Protein AF-A0ABD0QFS3-F1 (afdb_monomer_lite)

Radius of gyration: 24.36 Å; chains: 1; bounding box: 42×44×74 Å

Foldseek 3Di:
DAQKAFPDPPPPDPHNVVVRDQDDDDPRIGGDVVGFDDDCVVCVPSPDTDDVVRDVCVVVVSVVVVVVVVVVVVVDDDDDDCPDPVNPPDDQVPDDAPDDPPPGDDDDDPPPPPDDD

Organism: Cirrhinus mrigala (NCBI:txid683832)

Structure (mmCIF, N/CA/C/O backbone):
data_AF-A0ABD0QFS3-F1
#
_entry.id   AF-A0ABD0QFS3-F1
#
loop_
_atom_site.group_PDB
_atom_site.id
_atom_site.type_symbol
_atom_site.label_atom_id
_atom_site.label_alt_id
_atom_site.label_comp_id
_atom_site.label_asym_id
_atom_site.label_entity_id
_atom_site.label_seq_id
_atom_site.pdbx_PDB_ins_code
_atom_site.Cartn_x
_atom_site.Cartn_y
_atom_site.Cartn_z
_atom_site.occupancy
_atom_site.B_iso_or_equiv
_atom_site.auth_seq_id
_atom_site.auth_comp_id
_atom_site.auth_asym_id
_atom_site.auth_atom_id
_atom_site.pdbx_PDB_model_num
ATOM 1 N N . VAL A 1 1 ? -8.316 -0.404 8.095 1.00 95.94 1 VAL A N 1
ATOM 2 C CA . VAL A 1 1 ? -7.806 -1.570 8.868 1.00 95.94 1 VAL A CA 1
ATOM 3 C C . VAL A 1 1 ? -6.415 -1.877 8.386 1.00 95.94 1 VAL A C 1
ATOM 5 O O . VAL A 1 1 ? -6.257 -2.107 7.192 1.00 95.94 1 VAL A O 1
ATOM 8 N N . HIS A 1 2 ? -5.432 -1.896 9.277 1.00 97.00 2 HIS A N 1
ATOM 9 C CA . HIS A 1 2 ? -4.047 -2.201 8.927 1.00 97.00 2 HIS A CA 1
ATOM 10 C C . HIS A 1 2 ? -3.628 -3.528 9.566 1.00 97.00 2 HIS A C 1
ATOM 12 O O . HIS A 1 2 ? -3.601 -3.659 10.788 1.00 97.00 2 HIS A O 1
ATOM 18 N N . PHE A 1 3 ? -3.306 -4.523 8.735 1.00 97.00 3 PHE A N 1
ATOM 19 C CA . PHE A 1 3 ? -2.719 -5.798 9.184 1.00 97.00 3 PHE A CA 1
ATOM 20 C C . PHE A 1 3 ? -1.216 -5.679 9.459 1.00 97.00 3 PHE A C 1
ATOM 22 O O . PHE A 1 3 ? -0.657 -6.455 10.227 1.00 97.00 3 PHE A O 1
ATOM 29 N N . PHE A 1 4 ? -0.572 -4.710 8.818 1.00 97.06 4 PHE A N 1
ATOM 30 C CA . PHE A 1 4 ? 0.802 -4.310 9.064 1.00 97.06 4 PHE A CA 1
ATOM 31 C C . PHE A 1 4 ? 0.948 -2.824 8.727 1.00 97.06 4 PHE A C 1
ATOM 33 O O . PHE A 1 4 ? 0.136 -2.280 7.975 1.00 97.06 4 PHE A O 1
ATOM 40 N N . THR A 1 5 ? 1.987 -2.189 9.255 1.00 95.81 5 THR A N 1
ATOM 41 C CA . THR A 1 5 ? 2.386 -0.815 8.915 1.00 95.81 5 THR A CA 1
ATOM 42 C C . THR A 1 5 ? 3.865 -0.784 8.528 1.00 95.81 5 THR A C 1
ATOM 44 O O . THR A 1 5 ? 4.644 -1.538 9.117 1.00 95.81 5 THR A O 1
ATOM 47 N N . PRO A 1 6 ? 4.287 0.055 7.564 1.00 95.75 6 PRO A N 1
ATOM 48 C CA . PRO A 1 6 ? 5.704 0.2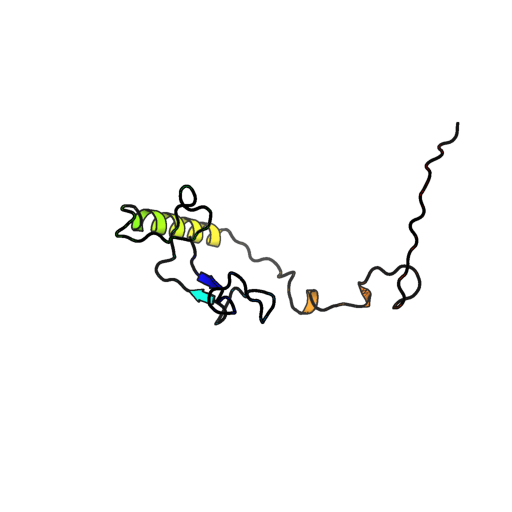48 7.275 1.00 95.75 6 PRO A CA 1
ATOM 49 C C . PRO A 1 6 ? 6.462 0.787 8.489 1.00 95.75 6 PRO A C 1
ATOM 51 O O . PRO A 1 6 ? 5.935 1.598 9.251 1.00 95.75 6 PRO A O 1
ATOM 54 N N . ASN A 1 7 ? 7.714 0.369 8.636 1.00 95.38 7 ASN A N 1
ATOM 55 C CA . ASN A 1 7 ? 8.625 0.940 9.619 1.00 95.38 7 ASN A CA 1
ATOM 56 C C . ASN A 1 7 ? 9.198 2.241 9.040 1.00 95.38 7 ASN A C 1
ATOM 58 O O . ASN A 1 7 ? 10.168 2.221 8.283 1.00 95.38 7 ASN A O 1
ATOM 62 N N . PHE A 1 8 ? 8.544 3.366 9.337 1.00 95.25 8 PHE A N 1
ATOM 63 C CA . PHE A 1 8 ? 8.968 4.681 8.856 1.00 95.25 8 PHE A CA 1
ATOM 64 C C . PHE A 1 8 ? 10.349 5.070 9.390 1.00 95.25 8 PHE A C 1
ATOM 66 O O . PHE A 1 8 ? 10.699 4.754 10.529 1.00 95.25 8 PHE A O 1
ATOM 73 N N . SER A 1 9 ? 11.112 5.782 8.558 1.00 94.31 9 SER A N 1
ATOM 74 C CA . SER A 1 9 ? 12.427 6.305 8.919 1.00 94.31 9 SER A CA 1
ATOM 75 C C . SER A 1 9 ? 12.602 7.743 8.418 1.00 94.31 9 SER A C 1
ATOM 77 O O . SER A 1 9 ? 12.352 7.983 7.230 1.00 94.31 9 SER A O 1
ATOM 79 N N . PRO A 1 10 ? 13.030 8.691 9.280 1.00 94.88 10 PRO A N 1
ATOM 80 C CA . PRO A 1 10 ? 13.368 8.496 10.697 1.00 94.88 10 PRO A CA 1
ATOM 81 C C . PRO A 1 10 ? 12.129 8.255 11.582 1.00 94.88 10 PRO A C 1
ATOM 83 O O . PRO A 1 10 ? 10.994 8.428 11.145 1.00 94.88 10 PRO A O 1
ATOM 86 N N . ALA A 1 11 ? 12.331 7.849 12.839 1.00 91.06 11 ALA A N 1
ATOM 87 C CA . ALA A 1 11 ? 11.226 7.596 13.768 1.00 91.06 11 ALA A CA 1
ATOM 88 C C . ALA A 1 11 ? 10.294 8.820 13.894 1.00 91.06 11 ALA A C 1
ATOM 90 O O . ALA A 1 11 ? 10.754 9.946 14.078 1.00 91.06 11 ALA A O 1
ATOM 91 N N . GLY A 1 12 ? 8.981 8.594 13.793 1.00 87.88 12 GLY A N 1
ATOM 92 C CA . GLY A 1 12 ? 7.965 9.656 13.785 1.00 87.88 12 GLY A CA 1
ATOM 93 C C . GLY A 1 12 ? 7.690 10.276 12.408 1.00 87.88 12 GLY A C 1
ATOM 94 O O . GLY A 1 12 ? 6.790 11.105 12.289 1.00 87.88 12 GLY A O 1
ATOM 95 N N . ALA A 1 13 ? 8.421 9.874 11.366 1.00 92.56 13 ALA A N 1
ATOM 96 C CA . ALA A 1 13 ? 8.104 10.223 9.987 1.00 92.56 13 ALA A CA 1
ATOM 97 C C . ALA A 1 13 ? 6.828 9.525 9.488 1.00 92.56 13 ALA A C 1
ATOM 99 O O . ALA A 1 13 ? 6.332 8.581 10.095 1.00 92.56 13 ALA A O 1
ATOM 100 N N . VAL A 1 14 ? 6.346 9.966 8.325 1.00 90.50 14 VAL A N 1
ATOM 101 C CA . VAL A 1 14 ? 5.247 9.342 7.560 1.00 90.50 14 VAL A CA 1
ATOM 102 C C . VAL A 1 14 ? 5.750 8.682 6.268 1.00 90.50 14 VAL A C 1
ATOM 104 O O . VAL A 1 14 ? 5.007 8.509 5.304 1.00 90.50 14 VAL A O 1
ATOM 107 N N . GLY A 1 15 ? 7.043 8.356 6.221 1.00 93.38 15 GLY A N 1
ATOM 108 C CA . GLY A 1 15 ? 7.715 7.814 5.046 1.00 93.38 15 GLY A CA 1
ATOM 109 C C . GLY A 1 15 ? 9.023 7.110 5.395 1.00 93.38 15 GLY A C 1
ATOM 110 O O . GLY A 1 15 ? 9.464 7.119 6.543 1.00 93.38 15 GLY A O 1
ATOM 111 N N . CYS A 1 16 ? 9.631 6.476 4.396 1.00 95.69 16 CYS A N 1
ATOM 112 C CA . CYS A 1 16 ? 10.885 5.734 4.529 1.00 95.69 16 CYS A CA 1
ATOM 113 C C . CYS A 1 16 ? 11.997 6.486 3.792 1.00 95.69 16 CYS A C 1
ATOM 115 O O . CYS A 1 16 ? 12.424 6.070 2.716 1.00 95.69 16 CYS A O 1
ATOM 117 N N . TYR A 1 17 ? 12.417 7.628 4.338 1.00 94.06 17 TYR A N 1
ATOM 118 C CA . TYR A 1 17 ? 13.303 8.572 3.650 1.00 94.06 17 TYR A CA 1
ATOM 119 C C . TYR A 1 17 ? 14.710 8.010 3.405 1.00 94.06 17 TYR A C 1
ATOM 121 O O . TYR A 1 17 ? 15.307 8.317 2.379 1.00 94.06 17 TYR A O 1
ATOM 129 N N . ASP A 1 18 ? 15.198 7.111 4.263 1.00 91.94 18 ASP A N 1
ATOM 130 C CA . ASP A 1 18 ? 16.534 6.508 4.112 1.00 91.94 18 ASP A CA 1
ATOM 131 C C . ASP A 1 18 ? 16.648 5.573 2.899 1.00 91.94 18 ASP A C 1
ATOM 133 O O . ASP A 1 18 ? 17.708 5.453 2.287 1.00 91.94 18 ASP A O 1
ATOM 137 N N . ILE A 1 19 ? 15.551 4.897 2.549 1.00 90.62 19 ILE A N 1
ATOM 138 C CA . ILE A 1 19 ? 15.494 3.917 1.453 1.00 90.62 19 ILE A CA 1
ATOM 139 C C . ILE A 1 19 ? 14.633 4.396 0.279 1.00 90.62 19 ILE A C 1
ATOM 141 O O . ILE A 1 19 ? 14.502 3.686 -0.715 1.00 90.62 19 ILE A O 1
ATOM 145 N N . ASN A 1 20 ? 14.055 5.597 0.381 1.00 89.50 20 ASN A N 1
ATOM 146 C CA . ASN A 1 20 ? 13.144 6.261 -0.563 1.00 89.50 20 ASN A CA 1
ATOM 147 C C . ASN A 1 20 ? 11.833 5.516 -0.891 1.00 89.50 20 ASN A C 1
ATOM 149 O O . ASN A 1 20 ? 10.884 6.137 -1.365 1.00 89.50 20 ASN A O 1
ATOM 153 N N . ILE A 1 21 ? 11.747 4.207 -0.645 1.00 90.75 21 ILE A N 1
ATOM 154 C CA . ILE A 1 21 ? 10.578 3.366 -0.911 1.00 90.75 21 ILE A CA 1
ATOM 155 C C . ILE A 1 21 ? 10.285 2.533 0.333 1.00 90.75 21 ILE A C 1
ATOM 157 O O . ILE A 1 21 ? 11.121 1.751 0.776 1.00 90.75 21 ILE A O 1
ATOM 161 N N . CYS A 1 22 ? 9.077 2.658 0.880 1.00 94.75 22 CYS A N 1
ATOM 162 C CA . CYS A 1 22 ? 8.644 1.787 1.965 1.00 94.75 22 CYS A CA 1
ATOM 163 C C . CYS A 1 22 ? 8.366 0.373 1.447 1.00 94.75 22 CYS A C 1
ATOM 165 O O . CYS A 1 22 ? 7.474 0.163 0.623 1.00 94.75 22 CYS A O 1
ATOM 167 N N . MET A 1 23 ? 9.111 -0.602 1.959 1.00 93.81 23 MET A N 1
ATOM 168 C CA . MET A 1 23 ? 8.878 -2.013 1.664 1.00 93.81 23 MET A CA 1
ATOM 169 C C . MET A 1 23 ? 7.642 -2.521 2.424 1.00 93.81 23 MET A C 1
ATOM 171 O O . MET A 1 23 ? 7.252 -1.973 3.454 1.00 93.81 23 MET A O 1
ATOM 175 N N . CYS A 1 24 ? 7.023 -3.590 1.921 1.00 94.56 24 CYS A N 1
ATOM 176 C CA . CYS A 1 24 ? 5.785 -4.161 2.467 1.00 94.56 24 CYS A CA 1
ATOM 177 C C . CYS A 1 24 ? 5.944 -5.608 2.977 1.00 94.56 24 CYS A C 1
ATOM 179 O O . CYS A 1 24 ? 4.970 -6.358 3.030 1.00 94.56 24 CYS A O 1
ATOM 181 N N . HIS A 1 25 ? 7.169 -6.030 3.306 1.00 94.31 25 HIS A N 1
ATOM 182 C CA . HIS A 1 25 ? 7.481 -7.406 3.701 1.00 94.31 25 HIS A CA 1
ATOM 183 C C . HIS A 1 25 ? 8.624 -7.483 4.722 1.00 94.31 25 HIS A C 1
ATOM 185 O O . HIS A 1 25 ? 9.387 -6.534 4.885 1.00 94.31 25 HIS A O 1
ATOM 191 N N . GLY A 1 26 ? 8.795 -8.663 5.332 1.00 95.44 26 GLY A N 1
ATOM 192 C CA . GLY A 1 26 ? 9.915 -8.963 6.233 1.00 95.44 26 GLY A CA 1
ATOM 193 C C . GLY A 1 26 ? 10.039 -7.970 7.390 1.00 95.44 26 GLY A C 1
ATOM 194 O O . GLY A 1 26 ? 9.028 -7.526 7.928 1.00 95.44 26 GLY A O 1
ATOM 195 N N . ASP A 1 27 ? 11.278 -7.599 7.711 1.00 94.81 27 ASP A N 1
ATOM 196 C CA . ASP A 1 27 ? 11.617 -6.722 8.843 1.00 94.81 27 ASP A CA 1
ATOM 197 C C . ASP A 1 27 ? 11.371 -5.227 8.562 1.00 94.81 27 ASP A C 1
ATOM 199 O O . ASP A 1 27 ? 11.566 -4.373 9.428 1.00 94.81 27 ASP A O 1
ATOM 203 N N . TYR A 1 28 ? 10.914 -4.885 7.354 1.00 95.31 28 TYR A N 1
ATOM 204 C CA . TYR A 1 28 ? 10.577 -3.510 6.982 1.00 95.31 28 TYR A CA 1
ATOM 205 C C . TYR A 1 28 ? 9.168 -3.087 7.418 1.00 95.31 28 TYR A C 1
ATOM 207 O O . TYR A 1 28 ? 8.783 -1.933 7.221 1.00 95.31 28 TYR A O 1
ATOM 215 N N . VAL A 1 29 ? 8.384 -4.008 7.980 1.00 96.81 29 VAL A N 1
ATOM 216 C CA . VAL A 1 29 ? 7.022 -3.746 8.450 1.00 96.81 29 VAL A CA 1
ATOM 217 C C . VAL A 1 29 ? 6.827 -4.260 9.871 1.00 96.81 29 VAL A C 1
ATOM 219 O O . VAL A 1 29 ? 7.445 -5.236 10.291 1.00 96.81 29 VAL A O 1
ATOM 222 N N . THR A 1 30 ? 5.909 -3.633 10.598 1.00 96.75 30 THR A N 1
ATOM 223 C CA . THR A 1 30 ? 5.388 -4.140 11.868 1.00 96.75 30 THR A CA 1
ATOM 224 C C . THR A 1 30 ? 4.042 -4.805 11.611 1.00 96.75 30 THR A C 1
ATOM 226 O O . THR A 1 30 ? 3.115 -4.153 11.131 1.00 96.75 30 THR A O 1
ATOM 229 N N . TYR A 1 31 ? 3.929 -6.101 11.907 1.00 97.38 31 TYR A N 1
ATOM 230 C CA . TYR A 1 31 ? 2.670 -6.845 11.805 1.00 97.38 31 TYR A CA 1
ATOM 231 C C . TYR A 1 31 ? 1.823 -6.666 13.066 1.00 97.38 31 TYR A C 1
ATOM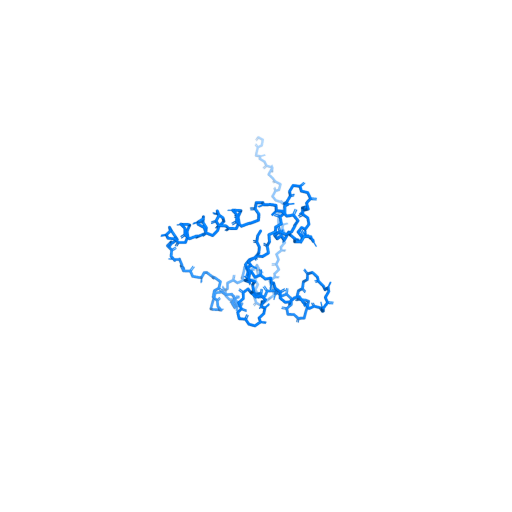 233 O O . TYR A 1 31 ? 2.336 -6.733 14.181 1.00 97.38 31 TYR A O 1
ATOM 241 N N . HIS A 1 32 ? 0.513 -6.506 12.882 1.00 97.06 32 HIS A N 1
ATOM 242 C CA . HIS A 1 32 ? -0.436 -6.235 13.960 1.00 97.06 32 HIS A CA 1
ATOM 243 C C . HIS A 1 32 ? -1.359 -7.431 14.195 1.00 97.06 32 HIS A C 1
ATOM 245 O O . HIS A 1 32 ? -2.031 -7.914 13.279 1.00 97.06 32 HIS A O 1
ATOM 251 N N . SER A 1 33 ? -1.420 -7.899 15.442 1.00 95.25 33 SER A N 1
ATOM 252 C CA . SER A 1 33 ? -2.341 -8.951 15.877 1.00 95.25 33 SER A CA 1
ATOM 253 C C . SER A 1 33 ? -2.906 -8.610 17.263 1.00 95.25 33 SER A C 1
ATOM 255 O O . SER A 1 33 ? -2.219 -8.845 18.257 1.00 95.25 33 SER A O 1
ATOM 257 N N . PRO A 1 34 ? -4.145 -8.087 17.360 1.00 94.88 34 PRO A N 1
ATOM 258 C CA . PRO A 1 34 ? -5.108 -7.861 16.276 1.00 94.88 34 PRO A CA 1
ATOM 259 C C . PRO A 1 34 ? -4.706 -6.719 15.314 1.00 94.88 34 PRO A C 1
ATOM 261 O O . PRO A 1 34 ? -3.924 -5.855 15.697 1.00 94.88 34 PRO A O 1
ATOM 264 N N . PRO A 1 35 ? -5.245 -6.687 14.076 1.00 97.31 35 PRO A N 1
ATOM 265 C CA . PRO A 1 35 ? -5.058 -5.571 13.149 1.00 97.31 35 PRO A CA 1
ATOM 266 C C . PRO A 1 35 ? -5.548 -4.246 13.736 1.00 97.31 35 PRO A C 1
ATOM 268 O O . PRO A 1 35 ? -6.553 -4.223 14.451 1.00 97.31 35 PRO A O 1
ATOM 271 N N . LEU A 1 36 ? -4.902 -3.143 13.359 1.00 97.69 36 LEU A N 1
ATOM 272 C CA . LEU A 1 36 ? -5.355 -1.804 13.732 1.00 97.69 36 LEU A CA 1
ATOM 273 C C . LEU A 1 36 ? -6.659 -1.477 12.995 1.00 97.69 36 LEU A C 1
ATOM 275 O O . LEU A 1 36 ? -6.757 -1.643 11.773 1.00 97.69 36 LEU A O 1
ATOM 279 N N . LEU A 1 37 ? -7.668 -1.015 13.727 1.00 97.88 37 LEU A N 1
ATOM 280 C CA . LEU A 1 37 ? -8.973 -0.623 13.196 1.00 97.88 37 LEU A CA 1
ATOM 281 C C . LEU A 1 37 ? -9.120 0.896 13.302 1.00 97.88 37 LEU A C 1
ATOM 283 O O . LEU A 1 37 ? -8.752 1.473 14.313 1.00 97.88 37 LEU A O 1
ATOM 287 N N . PHE A 1 38 ? -9.681 1.530 12.278 1.00 97.75 38 PHE A N 1
ATOM 288 C CA . PHE A 1 38 ? -9.908 2.974 12.231 1.00 97.75 38 PHE A CA 1
ATOM 289 C C . PHE A 1 38 ? -11.314 3.236 11.705 1.00 97.75 38 PHE A C 1
ATOM 291 O O . PHE A 1 38 ? -11.810 2.473 10.867 1.00 97.75 38 PHE A O 1
ATOM 298 N N . ASP A 1 39 ? -11.936 4.314 12.170 1.00 96.81 39 ASP A N 1
ATOM 299 C CA . ASP A 1 39 ? -13.188 4.816 11.614 1.00 96.81 39 ASP A CA 1
ATOM 300 C C . ASP A 1 39 ? -12.903 5.982 10.669 1.00 96.81 39 ASP A C 1
ATOM 302 O O . ASP A 1 39 ? -12.765 7.125 11.099 1.00 96.81 39 ASP A O 1
ATOM 306 N N . LEU A 1 40 ? -12.860 5.692 9.370 1.00 97.12 40 LEU A N 1
ATOM 307 C CA . LEU A 1 40 ? -12.553 6.679 8.332 1.00 97.12 40 LEU A CA 1
ATOM 308 C C . LEU A 1 40 ? -13.569 7.826 8.247 1.00 97.12 40 LEU A C 1
ATOM 310 O O . LEU A 1 40 ? -13.246 8.876 7.701 1.00 97.12 40 LEU A O 1
ATOM 314 N N . SER A 1 41 ? -14.790 7.650 8.766 1.00 97.19 41 SER A N 1
ATOM 315 C CA . SER A 1 41 ? -15.788 8.727 8.773 1.00 97.19 41 SER A CA 1
ATOM 316 C C . SER A 1 41 ? -15.449 9.823 9.785 1.00 97.19 41 SER A C 1
ATOM 318 O O . SER A 1 41 ? -15.771 10.989 9.561 1.00 97.19 41 SER A O 1
ATOM 320 N N . ARG A 1 42 ? -14.780 9.453 10.885 1.00 96.38 42 ARG A N 1
ATOM 321 C CA . ARG A 1 42 ? -14.393 10.351 11.985 1.00 96.38 42 ARG A CA 1
ATOM 322 C C . ARG A 1 42 ? -12.901 10.687 11.987 1.00 96.38 42 ARG A C 1
ATOM 324 O O . ARG A 1 42 ? -12.531 11.762 12.446 1.00 96.38 42 ARG A O 1
ATOM 331 N N . ASP A 1 43 ? -12.061 9.797 11.471 1.00 97.38 43 ASP A N 1
ATOM 332 C CA . ASP A 1 43 ? -10.607 9.941 11.372 1.00 97.38 43 ASP A CA 1
ATOM 333 C C . ASP A 1 43 ? -10.115 9.548 9.965 1.00 97.38 43 ASP A C 1
ATOM 335 O O . ASP A 1 43 ? -9.573 8.458 9.765 1.00 97.38 43 ASP A O 1
ATOM 339 N N . PRO A 1 44 ? -10.283 10.436 8.966 1.00 96.94 44 PRO A N 1
ATOM 340 C CA . PRO A 1 44 ? -9.810 10.184 7.603 1.00 96.94 44 PRO A CA 1
ATOM 341 C C . PRO A 1 44 ? -8.287 10.040 7.497 1.00 96.94 44 PRO A C 1
ATOM 343 O O . PRO A 1 44 ? -7.792 9.463 6.536 1.00 96.94 44 PRO A O 1
ATOM 346 N N . SER A 1 45 ? -7.545 10.586 8.465 1.00 95.81 45 SER A N 1
ATOM 347 C CA . SER A 1 45 ? -6.083 10.514 8.523 1.00 95.81 45 SER A CA 1
ATOM 348 C C . SER A 1 45 ? -5.536 9.201 9.078 1.00 95.81 45 SER A C 1
ATOM 350 O O . SER A 1 45 ? -4.321 9.031 9.085 1.00 95.81 45 SER A O 1
ATOM 352 N N . GLU A 1 46 ? -6.401 8.307 9.570 1.00 96.44 46 GLU A N 1
ATOM 353 C CA . GLU A 1 46 ? -5.997 7.047 10.209 1.00 96.44 46 GLU A CA 1
ATOM 354 C C . GLU A 1 46 ? -4.978 7.265 11.350 1.00 96.44 46 GLU A C 1
ATOM 356 O O . GLU A 1 46 ? -4.013 6.522 11.519 1.00 96.44 46 GLU A O 1
ATOM 361 N N . SER A 1 47 ? -5.183 8.324 12.136 1.00 94.94 47 SER A N 1
ATOM 362 C CA . SER A 1 47 ? -4.277 8.780 13.196 1.00 94.94 47 SER A CA 1
ATOM 363 C C . SER A 1 47 ? -4.627 8.240 14.588 1.00 94.94 47 SER A C 1
ATOM 365 O O . SER A 1 47 ? -3.796 8.273 15.497 1.00 94.94 47 SER A O 1
ATOM 367 N N . ARG A 1 48 ? -5.858 7.753 14.782 1.00 95.94 48 ARG A N 1
ATOM 368 C CA . ARG A 1 48 ? -6.424 7.338 16.072 1.00 95.94 48 ARG A CA 1
ATOM 369 C C . ARG A 1 48 ? -7.013 5.929 15.956 1.00 95.94 48 ARG A C 1
ATOM 371 O O . ARG A 1 48 ? -8.190 5.78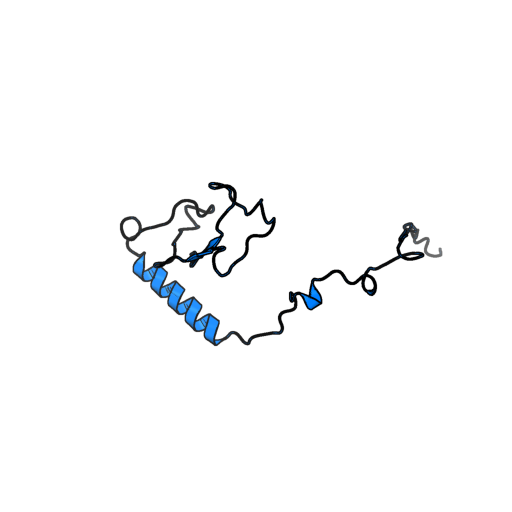6 15.616 1.00 95.94 48 ARG A O 1
ATOM 378 N N . PRO A 1 49 ? -6.221 4.878 16.233 1.00 96.56 49 PRO A N 1
ATOM 379 C CA . PRO A 1 49 ? -6.722 3.513 16.173 1.00 96.56 49 PRO A CA 1
ATOM 380 C C . PRO A 1 49 ? -7.799 3.286 17.237 1.00 96.56 49 PRO A C 1
ATOM 382 O O . PRO A 1 49 ? -7.682 3.736 18.377 1.00 96.56 49 PRO A O 1
ATOM 385 N N . LEU A 1 50 ? -8.846 2.567 16.848 1.00 97.44 50 LEU A N 1
ATOM 386 C CA . LEU A 1 50 ? -9.888 2.083 17.739 1.00 97.44 50 LEU A CA 1
ATOM 387 C C . LEU A 1 50 ? -9.369 0.919 18.578 1.00 97.44 50 LEU A C 1
ATOM 389 O O . LEU A 1 50 ? -8.443 0.199 18.200 1.00 97.44 50 LEU A O 1
ATOM 393 N N . SER A 1 51 ? -10.036 0.709 19.700 1.00 95.94 51 SER A N 1
ATOM 394 C CA . SER A 1 51 ? -9.764 -0.360 20.647 1.00 95.94 51 SER A CA 1
ATOM 395 C C . SER A 1 51 ? -11.080 -0.987 21.123 1.00 95.94 51 SER A C 1
ATOM 397 O O . SER A 1 51 ? -12.141 -0.374 20.958 1.00 95.94 51 SER A O 1
ATOM 399 N N . PRO A 1 52 ? -11.050 -2.185 21.731 1.00 95.12 52 PRO A N 1
ATOM 400 C CA . PRO A 1 52 ? -12.245 -2.795 22.315 1.00 95.12 52 PRO A CA 1
ATOM 401 C C . PRO A 1 52 ? -12.958 -1.902 23.344 1.00 95.12 52 PRO A C 1
ATOM 403 O O . PRO A 1 52 ? -14.169 -2.008 23.510 1.00 95.12 52 PRO A O 1
ATOM 406 N N . GLU A 1 53 ? -12.225 -1.012 24.018 1.00 95.19 53 GLU A N 1
ATOM 407 C CA . GLU A 1 53 ? -12.762 -0.087 25.024 1.00 95.19 53 GLU A CA 1
ATOM 408 C C . GLU A 1 53 ? -13.451 1.132 24.397 1.00 95.19 53 GLU A C 1
ATOM 410 O O . GLU A 1 53 ? -14.348 1.716 25.002 1.00 95.19 53 GLU A O 1
ATOM 415 N N . THR A 1 54 ? -13.026 1.534 23.198 1.00 94.06 54 THR A N 1
ATOM 416 C CA . THR A 1 54 ? -13.517 2.742 22.514 1.00 94.06 54 THR A CA 1
ATOM 417 C C . THR A 1 54 ? -14.581 2.447 21.460 1.00 94.06 54 THR A C 1
ATOM 419 O O . THR A 1 54 ? -15.350 3.342 21.111 1.00 94.06 54 THR A O 1
ATOM 422 N N . GLU A 1 55 ? -14.663 1.205 20.974 1.00 95.94 55 GLU A N 1
ATOM 423 C CA . GLU A 1 55 ? -15.635 0.772 19.970 1.00 95.94 55 GLU A CA 1
ATOM 424 C C . GLU A 1 55 ? -16.303 -0.559 20.373 1.00 95.94 55 GLU A C 1
ATOM 426 O O . GLU A 1 55 ? -15.693 -1.624 20.254 1.00 95.94 55 GLU A O 1
ATOM 431 N N . PRO A 1 56 ? -17.584 -0.548 20.789 1.00 95.88 56 PRO A N 1
ATOM 432 C CA . PRO A 1 56 ? -18.308 -1.760 21.183 1.00 95.88 56 PRO A CA 1
ATOM 433 C C . PRO A 1 56 ? -18.367 -2.840 20.096 1.00 95.88 56 PRO A C 1
ATOM 435 O O . PRO A 1 56 ? -18.424 -4.031 20.401 1.00 95.88 56 PRO A O 1
ATOM 438 N N . ARG A 1 57 ? -18.346 -2.451 18.814 1.00 96.38 57 ARG A N 1
ATOM 439 C CA . ARG A 1 57 ? -18.389 -3.384 17.676 1.00 96.38 57 ARG A CA 1
ATOM 440 C C . ARG A 1 57 ? -17.003 -3.749 17.148 1.00 96.38 57 ARG A C 1
ATOM 442 O O . ARG A 1 57 ? -16.902 -4.308 16.056 1.00 96.38 57 ARG A O 1
ATOM 449 N N . PHE A 1 58 ? -15.936 -3.482 17.902 1.00 97.00 58 PHE A N 1
ATOM 450 C CA . PHE A 1 58 ? -14.551 -3.706 17.476 1.00 97.00 58 PHE A CA 1
ATOM 451 C C . PHE A 1 58 ? -14.314 -5.144 16.988 1.00 97.00 58 PHE A C 1
ATOM 453 O O . PHE A 1 58 ? -13.814 -5.364 15.882 1.00 97.00 58 PHE A O 1
ATOM 460 N N . ALA A 1 59 ? -14.734 -6.133 17.784 1.00 96.94 59 ALA A N 1
ATOM 461 C CA . ALA A 1 59 ? -14.572 -7.547 17.447 1.00 96.94 59 ALA A CA 1
ATOM 462 C C . ALA A 1 59 ? -15.390 -7.950 16.207 1.00 96.94 59 ALA A C 1
ATOM 464 O O . ALA A 1 59 ? -14.876 -8.633 15.323 1.00 96.94 59 ALA A O 1
ATOM 465 N N . GLU A 1 60 ? -16.639 -7.484 16.111 1.00 97.75 60 GLU A N 1
ATOM 466 C CA . GLU A 1 60 ? -17.524 -7.758 14.973 1.00 97.75 60 GLU A CA 1
ATOM 467 C C . GLU A 1 60 ? -16.960 -7.170 13.669 1.00 97.75 60 GLU A C 1
ATOM 469 O O . GLU A 1 60 ? -16.925 -7.844 12.636 1.00 97.75 60 GLU A O 1
ATOM 474 N N . ALA A 1 61 ? -16.479 -5.925 13.716 1.00 97.50 61 ALA A N 1
ATOM 475 C CA . ALA A 1 61 ? -15.887 -5.242 12.573 1.00 97.50 61 ALA A CA 1
ATOM 476 C C . ALA A 1 61 ? -14.633 -5.972 12.076 1.00 97.50 61 ALA A C 1
ATOM 478 O O . ALA A 1 61 ? -14.511 -6.242 10.877 1.00 97.50 61 ALA A O 1
ATOM 479 N N . LEU A 1 62 ? -13.729 -6.350 12.987 1.00 97.12 62 LEU A N 1
ATOM 480 C CA . LEU A 1 62 ? -12.539 -7.118 12.628 1.00 97.12 62 LEU A CA 1
ATOM 481 C C . LEU A 1 62 ? -12.892 -8.482 12.034 1.00 97.12 62 LEU A C 1
ATOM 483 O O . LEU A 1 62 ? -12.281 -8.882 11.045 1.00 97.12 62 LEU A O 1
ATOM 487 N N . GLU A 1 63 ? -13.875 -9.187 12.591 1.00 97.75 63 GLU A N 1
ATOM 488 C CA . GLU A 1 63 ? -14.298 -10.487 12.067 1.00 97.75 63 GLU A CA 1
ATOM 489 C C . GLU A 1 63 ? -14.878 -10.366 10.655 1.00 97.75 63 GLU A C 1
ATOM 491 O O . GLU A 1 63 ? -14.499 -11.104 9.741 1.00 97.75 63 GLU A O 1
ATOM 496 N N . ARG A 1 64 ? -15.726 -9.359 10.422 1.00 98.38 64 ARG A N 1
ATOM 497 C CA . ARG A 1 64 ? -16.271 -9.078 9.090 1.00 98.38 64 ARG A CA 1
ATOM 498 C C . ARG A 1 64 ? -15.167 -8.798 8.071 1.00 98.38 64 ARG A C 1
ATOM 500 O O . ARG A 1 64 ? -15.235 -9.312 6.953 1.00 98.38 64 ARG A O 1
ATOM 507 N N . VAL A 1 65 ? -14.154 -8.016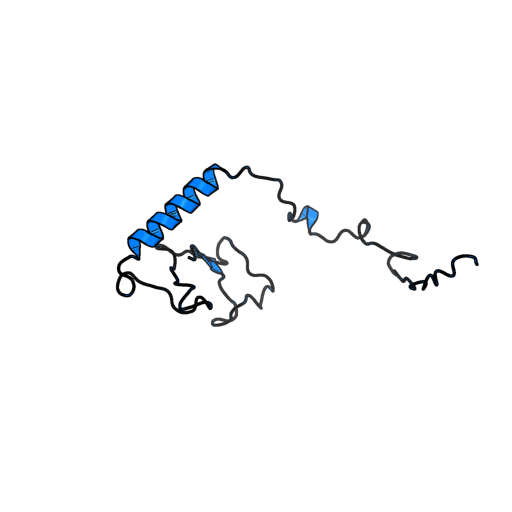 8.447 1.00 97.94 65 VAL A N 1
ATOM 508 C CA . VAL A 1 65 ? -13.006 -7.708 7.581 1.00 97.94 65 VAL A CA 1
ATOM 509 C C . VAL A 1 65 ? -12.158 -8.954 7.325 1.00 97.94 65 VAL A C 1
ATOM 511 O O . VAL A 1 65 ? -11.818 -9.221 6.174 1.00 97.94 65 VAL A O 1
ATOM 514 N N . ARG A 1 66 ? -11.863 -9.767 8.348 1.00 97.44 66 ARG A N 1
ATOM 515 C CA . ARG A 1 66 ? -11.107 -11.024 8.191 1.00 97.44 66 ARG A CA 1
ATOM 516 C C . ARG A 1 66 ? -11.797 -11.994 7.242 1.00 97.44 66 ARG A C 1
ATOM 518 O O . ARG A 1 66 ? -11.141 -12.548 6.355 1.00 97.44 66 ARG A O 1
ATOM 525 N N . ARG A 1 67 ? -13.113 -12.159 7.379 1.00 98.38 67 ARG A N 1
ATOM 526 C CA . ARG A 1 67 ? -13.909 -12.981 6.465 1.00 98.38 67 ARG A CA 1
ATOM 527 C C . ARG A 1 67 ? -13.833 -12.452 5.035 1.00 98.38 67 ARG A C 1
ATOM 529 O O . ARG A 1 67 ? -13.530 -13.220 4.131 1.00 98.38 67 ARG A O 1
ATOM 536 N N . ALA A 1 68 ? -14.032 -11.149 4.832 1.00 98.44 68 ALA A N 1
ATOM 537 C CA . ALA A 1 68 ? -13.953 -10.539 3.504 1.00 98.44 68 ALA A CA 1
ATOM 538 C C . ALA A 1 68 ? -12.572 -10.727 2.849 1.00 98.44 68 ALA A C 1
ATOM 540 O O . ALA A 1 68 ? -12.494 -11.111 1.685 1.00 98.44 68 ALA A O 1
ATOM 541 N N . VAL A 1 69 ? -11.484 -10.530 3.603 1.00 97.62 69 VAL A N 1
ATOM 542 C CA . VAL A 1 69 ? -10.113 -10.765 3.118 1.00 97.62 69 VAL A CA 1
ATOM 543 C C . VAL A 1 69 ? -9.893 -12.236 2.762 1.00 97.62 69 VAL A C 1
ATOM 545 O O . VAL A 1 69 ? -9.266 -12.531 1.746 1.00 97.62 69 VAL A O 1
ATOM 548 N N . THR A 1 70 ? -10.413 -13.161 3.571 1.00 98.00 70 THR A N 1
ATOM 549 C CA . THR A 1 70 ? -10.291 -14.607 3.332 1.00 98.00 70 THR A CA 1
ATOM 550 C C . THR A 1 70 ? -11.013 -15.024 2.056 1.00 98.00 70 THR A C 1
ATOM 552 O O . THR A 1 70 ? -10.406 -15.672 1.206 1.00 98.00 70 THR A O 1
ATOM 555 N N . GLU A 1 71 ? -12.273 -14.617 1.884 1.00 98.56 71 GLU A N 1
ATOM 556 C CA . GLU A 1 71 ? -13.033 -14.932 0.669 1.00 98.56 71 GLU A CA 1
ATOM 557 C C . GLU A 1 71 ? -12.412 -14.282 -0.567 1.00 98.56 71 GLU A C 1
ATOM 559 O O . GLU A 1 71 ? -12.241 -14.944 -1.588 1.00 98.56 71 GLU A O 1
ATOM 564 N N . HIS A 1 72 ? -11.971 -13.024 -0.471 1.00 98.12 72 HIS A N 1
ATOM 565 C CA . HIS A 1 72 ? -11.282 -12.364 -1.576 1.00 98.12 72 HIS A CA 1
ATOM 566 C C . HIS A 1 72 ? -10.022 -13.132 -1.997 1.00 98.12 72 HIS A C 1
ATOM 568 O O . HIS A 1 72 ? -9.850 -13.423 -3.181 1.00 98.12 72 HIS A O 1
ATOM 574 N N . ARG A 1 73 ? -9.176 -13.544 -1.042 1.00 98.06 73 ARG A N 1
ATOM 575 C CA . ARG A 1 73 ? -7.953 -14.311 -1.331 1.00 98.06 73 ARG A CA 1
ATOM 576 C C . ARG A 1 73 ? -8.221 -15.631 -2.050 1.00 98.06 73 ARG A C 1
ATOM 578 O O . ARG A 1 73 ? -7.384 -16.034 -2.848 1.00 98.06 73 ARG A O 1
ATOM 585 N N . ARG A 1 74 ? -9.371 -16.275 -1.826 1.00 98.12 74 ARG A N 1
ATOM 586 C CA . ARG A 1 74 ? -9.763 -17.496 -2.557 1.00 98.12 74 ARG A CA 1
ATOM 587 C C . ARG A 1 74 ? -10.071 -17.242 -4.031 1.00 98.12 74 ARG A C 1
ATOM 589 O O . ARG A 1 74 ? -9.948 -18.159 -4.832 1.00 98.12 74 ARG A O 1
ATOM 596 N N . THR A 1 75 ? -10.463 -16.020 -4.386 1.00 98.12 75 THR A N 1
ATOM 597 C CA . THR A 1 75 ? -10.765 -15.638 -5.777 1.00 98.12 75 THR A CA 1
ATOM 598 C C . THR A 1 75 ? -9.534 -15.172 -6.557 1.00 98.12 75 THR A C 1
ATOM 600 O O . THR A 1 75 ? -9.590 -15.051 -7.780 1.00 98.12 75 THR A O 1
ATOM 603 N N . LEU A 1 76 ? -8.418 -14.902 -5.872 1.00 97.88 76 LEU A N 1
ATOM 604 C CA . LEU A 1 76 ? -7.208 -14.396 -6.508 1.00 97.88 76 LEU A CA 1
ATOM 605 C C . LEU A 1 76 ? -6.496 -15.501 -7.288 1.00 97.88 76 LEU A C 1
ATOM 607 O O . LEU A 1 76 ? -6.024 -16.481 -6.718 1.00 97.88 76 LEU A O 1
ATOM 611 N N . THR A 1 77 ? -6.349 -15.289 -8.594 1.00 97.81 77 THR A N 1
ATOM 612 C CA . THR A 1 77 ? -5.445 -16.080 -9.432 1.00 97.81 77 THR A CA 1
ATOM 613 C C . THR A 1 77 ? -4.107 -15.347 -9.521 1.00 97.81 77 THR A C 1
ATOM 615 O O . THR A 1 77 ? -4.091 -14.195 -9.961 1.00 97.81 77 THR A O 1
ATOM 618 N N . PRO A 1 78 ? -2.986 -15.952 -9.089 1.00 95.94 78 PRO A N 1
ATOM 619 C CA . PRO A 1 78 ? -1.675 -15.331 -9.219 1.00 95.94 78 PRO A CA 1
ATOM 620 C C . PRO A 1 78 ? -1.355 -15.005 -10.680 1.00 95.94 78 PRO A C 1
ATOM 622 O O . PRO A 1 78 ? -1.544 -15.838 -11.565 1.00 95.94 78 PRO A O 1
ATOM 625 N N . VAL A 1 79 ? -0.837 -13.802 -10.915 1.00 96.25 79 VAL A N 1
ATOM 626 C CA . VAL A 1 79 ? -0.361 -13.349 -12.228 1.00 96.25 79 VAL A CA 1
ATOM 627 C C . VAL A 1 79 ? 1.145 -13.126 -12.197 1.00 96.25 79 VAL A C 1
ATOM 629 O O . VAL A 1 79 ? 1.759 -13.041 -11.129 1.00 96.25 79 VAL A O 1
ATOM 632 N N . GLU A 1 80 ? 1.753 -13.025 -13.376 1.00 96.56 80 GLU A N 1
ATOM 633 C CA . GLU A 1 80 ? 3.176 -12.732 -13.491 1.00 96.56 80 GLU A CA 1
ATOM 634 C C . GLU A 1 80 ? 3.526 -11.390 -12.830 1.00 96.56 80 GLU A C 1
ATOM 636 O O . GLU A 1 80 ? 2.890 -10.359 -13.066 1.00 96.56 80 GLU A O 1
ATOM 641 N N . LYS A 1 81 ? 4.589 -11.394 -12.019 1.00 94.94 81 LYS A N 1
ATOM 642 C CA . LYS A 1 81 ? 5.125 -10.184 -11.393 1.00 94.94 81 LYS A CA 1
ATOM 643 C C . LYS A 1 81 ? 5.821 -9.324 -12.447 1.00 94.94 81 LYS A C 1
ATOM 645 O O . LYS A 1 81 ? 6.992 -9.527 -12.747 1.00 94.94 81 LYS A O 1
ATOM 650 N N . GLN A 1 82 ? 5.127 -8.309 -12.951 1.00 96.50 82 GLN A N 1
ATOM 651 C CA . GLN A 1 82 ? 5.709 -7.367 -13.914 1.00 96.50 82 GLN A CA 1
ATOM 652 C C . GLN A 1 82 ? 6.867 -6.553 -13.316 1.00 96.50 82 GLN A C 1
ATOM 654 O O . GLN A 1 82 ? 7.799 -6.198 -14.024 1.00 96.50 82 GLN A O 1
ATOM 659 N N . LEU A 1 83 ? 6.859 -6.338 -12.000 1.00 93.00 83 LEU A N 1
ATOM 660 C CA . LEU A 1 83 ? 7.863 -5.583 -11.244 1.00 93.00 83 LEU A CA 1
ATOM 661 C C . LEU A 1 83 ? 8.959 -6.484 -10.641 1.00 93.00 83 LEU A C 1
ATOM 663 O O . LEU A 1 83 ? 9.298 -6.379 -9.465 1.00 93.00 83 LEU A O 1
ATOM 667 N N . THR A 1 84 ? 9.496 -7.417 -11.429 1.00 94.25 84 THR A N 1
ATOM 668 C CA . THR A 1 84 ? 10.693 -8.184 -11.038 1.00 94.25 84 THR A CA 1
ATOM 669 C C . THR A 1 84 ? 11.965 -7.355 -11.224 1.00 94.25 84 THR A C 1
ATOM 671 O O . THR A 1 84 ? 11.986 -6.410 -12.012 1.00 94.25 84 THR A O 1
ATOM 674 N N . TRP A 1 85 ? 13.067 -7.751 -10.576 1.00 92.19 85 TRP A N 1
ATOM 675 C CA . TRP A 1 85 ? 14.384 -7.144 -10.818 1.00 92.19 85 TRP A CA 1
ATOM 676 C C . TRP A 1 85 ? 14.765 -7.149 -12.303 1.00 92.19 85 TRP A C 1
ATOM 678 O O . TRP A 1 85 ? 15.197 -6.130 -12.829 1.00 92.19 85 TRP A O 1
ATOM 688 N N . ALA A 1 86 ? 14.522 -8.256 -13.009 1.00 92.62 86 ALA A N 1
ATOM 689 C CA . ALA A 1 86 ? 14.805 -8.363 -14.440 1.00 92.62 86 ALA A CA 1
ATOM 690 C C . ALA A 1 86 ? 13.979 -7.391 -15.307 1.00 92.62 86 ALA A C 1
ATOM 692 O O . ALA A 1 86 ? 14.407 -7.037 -16.408 1.00 92.62 86 ALA A O 1
ATOM 693 N N . ASN A 1 87 ? 12.809 -6.957 -14.833 1.00 93.94 87 ASN A N 1
ATOM 694 C CA . ASN A 1 87 ? 11.933 -6.032 -15.550 1.00 93.94 87 ASN A CA 1
ATOM 695 C C . ASN A 1 87 ? 12.142 -4.565 -15.150 1.00 93.94 87 ASN A C 1
ATOM 697 O O . ASN A 1 87 ? 11.966 -3.699 -16.001 1.00 93.94 87 ASN A O 1
ATOM 701 N N . ILE A 1 88 ? 12.535 -4.289 -13.902 1.00 93.44 88 ILE A N 1
ATOM 702 C CA . ILE A 1 88 ? 12.751 -2.926 -13.385 1.00 93.44 88 ILE A CA 1
ATOM 703 C C . ILE A 1 88 ? 14.145 -2.390 -13.710 1.00 93.44 88 ILE A C 1
ATOM 705 O O . ILE A 1 88 ? 14.301 -1.182 -13.890 1.00 93.44 88 ILE A O 1
ATOM 709 N N . LEU A 1 89 ? 15.166 -3.253 -13.756 1.00 94.69 89 LEU A N 1
ATOM 710 C CA . LEU A 1 89 ? 16.528 -2.806 -14.040 1.00 94.69 89 LEU A CA 1
ATOM 711 C C . LEU A 1 89 ? 16.572 -2.043 -15.366 1.00 94.69 89 LEU A C 1
ATOM 713 O O . LEU A 1 89 ? 16.002 -2.483 -16.365 1.00 94.69 89 LEU A O 1
ATOM 717 N N . TRP A 1 90 ? 17.251 -0.894 -15.354 1.00 93.00 90 TRP A N 1
ATOM 718 C CA . TRP A 1 90 ? 17.355 -0.023 -16.517 1.00 93.00 90 TRP A CA 1
ATOM 719 C C . TRP A 1 90 ? 17.953 -0.781 -17.705 1.00 93.00 90 TRP A C 1
ATOM 721 O O . TRP A 1 90 ? 19.036 -1.362 -17.615 1.00 93.00 90 TRP A O 1
ATOM 731 N N . LYS A 1 91 ? 17.227 -0.772 -18.825 1.00 92.44 91 LYS A N 1
ATOM 732 C CA . LYS A 1 91 ? 17.618 -1.417 -20.080 1.00 92.44 91 LYS A CA 1
ATOM 733 C C . LYS A 1 91 ? 17.959 -0.321 -21.091 1.00 92.44 91 LYS A C 1
ATOM 735 O O . LYS A 1 91 ? 17.024 0.276 -21.631 1.00 92.44 91 LYS A O 1
ATOM 740 N N . PRO A 1 92 ? 19.252 -0.049 -21.367 1.00 90.62 92 PRO A N 1
ATOM 741 C CA . PRO A 1 92 ? 19.656 1.016 -22.286 1.00 90.62 92 PRO A CA 1
ATOM 742 C C . PRO A 1 92 ? 18.966 0.921 -23.655 1.00 90.62 92 PRO A C 1
ATOM 744 O O . PRO A 1 92 ? 18.550 1.927 -24.215 1.00 90.62 92 PRO A O 1
ATOM 747 N N . TRP A 1 93 ? 18.764 -0.301 -24.156 1.00 89.50 93 TRP A N 1
ATOM 748 C CA . TRP A 1 93 ? 18.124 -0.580 -25.447 1.00 89.50 93 TRP A CA 1
ATOM 749 C C . TRP A 1 93 ? 16.599 -0.386 -25.474 1.00 89.50 93 TRP A C 1
ATOM 751 O O . TRP A 1 93 ? 16.000 -0.503 -26.537 1.00 89.50 93 TRP A O 1
ATOM 761 N N . LEU A 1 94 ? 15.957 -0.118 -24.332 1.00 92.81 94 LEU A N 1
ATOM 762 C CA . LEU A 1 94 ? 14.528 0.213 -24.261 1.00 92.81 94 LEU A CA 1
ATOM 763 C C . LEU A 1 94 ? 14.278 1.713 -24.066 1.00 92.81 94 LEU A C 1
ATOM 765 O O . LEU A 1 94 ? 13.128 2.118 -23.916 1.00 92.81 94 LEU A O 1
ATOM 769 N N . GLN A 1 95 ? 15.327 2.539 -24.029 1.00 90.62 95 GLN A N 1
ATOM 770 C CA . GLN A 1 95 ? 15.157 3.981 -23.898 1.00 90.62 95 GLN A CA 1
ATOM 771 C C . GLN A 1 95 ? 14.725 4.577 -25.243 1.00 90.62 95 GLN A C 1
ATOM 773 O O . GLN A 1 95 ? 15.462 4.438 -26.223 1.00 90.62 95 GLN A O 1
ATOM 778 N N . PRO A 1 96 ? 13.564 5.253 -25.323 1.00 91.44 96 PRO A N 1
ATOM 779 C CA . PRO A 1 96 ? 13.221 6.004 -26.519 1.00 91.44 96 PRO A CA 1
ATOM 780 C C . PRO A 1 96 ? 14.264 7.112 -26.714 1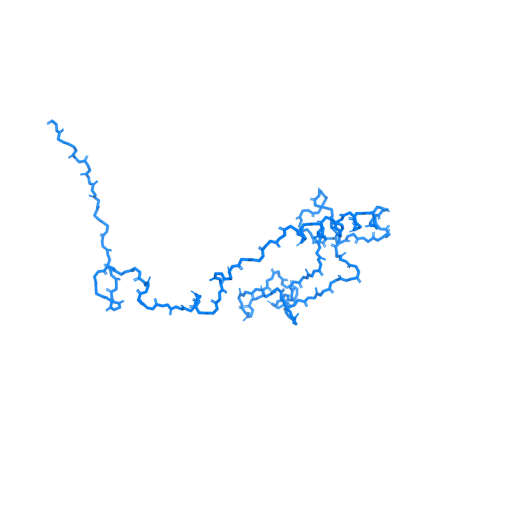.00 91.44 96 PRO A C 1
ATOM 782 O O . PRO A 1 96 ? 14.485 7.932 -25.826 1.00 91.44 96 PRO A O 1
ATOM 785 N N . CYS A 1 97 ? 14.926 7.114 -27.869 1.00 90.31 97 CYS A N 1
ATOM 786 C CA . CYS A 1 97 ? 16.000 8.046 -28.185 1.00 90.31 97 CYS A CA 1
ATOM 787 C C . CYS A 1 97 ? 15.789 8.632 -29.577 1.00 90.31 97 CYS A C 1
ATOM 789 O O . CYS A 1 97 ? 15.679 7.906 -30.562 1.00 90.31 97 CYS A O 1
ATOM 791 N N . CYS A 1 98 ? 15.738 9.956 -29.638 1.00 91.25 98 CYS A N 1
ATOM 792 C CA . CYS A 1 98 ? 15.744 10.726 -30.870 1.00 91.25 98 CYS A CA 1
ATOM 793 C C . CYS A 1 98 ? 17.188 11.150 -31.163 1.00 91.25 98 CYS A C 1
ATOM 795 O O . CYS A 1 98 ? 17.896 11.575 -30.249 1.00 91.25 98 CYS A O 1
ATOM 797 N N . GLY A 1 99 ? 17.650 10.970 -32.400 1.00 85.56 99 GLY A N 1
ATOM 798 C CA . GLY A 1 99 ? 19.064 11.137 -32.743 1.00 85.56 99 GLY A CA 1
ATOM 799 C C . GLY A 1 99 ? 19.917 9.918 -32.368 1.00 85.56 99 GLY A C 1
ATOM 800 O O . GLY A 1 99 ? 19.509 8.778 -32.589 1.00 85.56 99 GLY A O 1
ATOM 801 N N . THR A 1 100 ? 21.116 10.155 -31.830 1.00 87.75 100 THR A N 1
ATOM 802 C CA . THR A 1 100 ? 22.121 9.108 -31.581 1.00 87.75 100 THR A CA 1
ATOM 803 C C . THR A 1 100 ? 22.310 8.881 -30.086 1.00 87.75 100 THR A C 1
ATOM 805 O O . THR A 1 100 ? 22.819 9.747 -29.378 1.00 87.75 100 THR A O 1
ATOM 808 N N . PHE A 1 101 ? 21.964 7.689 -29.601 1.00 87.69 101 PHE A N 1
ATOM 809 C CA . PHE A 1 101 ? 22.254 7.275 -28.225 1.00 87.69 101 PHE A CA 1
ATOM 810 C C . PHE A 1 101 ? 23.771 7.346 -27.930 1.00 87.69 101 PHE A C 1
ATOM 812 O O . PHE A 1 101 ? 24.559 6.909 -28.772 1.00 87.69 101 PHE A O 1
ATOM 819 N N . PRO A 1 102 ? 24.214 7.843 -26.754 1.00 89.88 102 PRO A N 1
ATOM 820 C CA . PRO A 1 102 ? 23.429 8.268 -25.585 1.00 89.88 102 PRO A CA 1
ATOM 821 C C . PRO A 1 102 ? 23.006 9.748 -25.597 1.00 89.88 102 PRO A C 1
ATOM 823 O O . PRO A 1 102 ? 22.377 10.215 -24.652 1.00 89.88 102 PRO A O 1
ATOM 826 N N . PHE A 1 103 ? 23.339 10.493 -26.650 1.00 90.62 103 PHE A N 1
ATOM 827 C CA . PHE A 1 103 ? 23.046 11.920 -26.792 1.00 90.62 103 PHE A CA 1
ATOM 828 C C . PHE A 1 103 ? 21.668 12.131 -27.426 1.00 90.62 103 PHE A C 1
ATOM 830 O O . PHE A 1 103 ? 21.538 12.675 -28.522 1.00 90.62 103 PHE A O 1
ATOM 837 N N . CYS A 1 104 ? 20.636 11.650 -26.738 1.00 90.94 104 CYS A N 1
ATOM 838 C CA . CYS A 1 104 ? 19.263 11.742 -27.213 1.00 90.94 104 CYS A CA 1
ATOM 839 C C . CYS A 1 104 ? 18.773 13.195 -27.148 1.00 90.94 104 CYS A C 1
ATOM 841 O O . CYS A 1 104 ? 18.722 13.786 -26.068 1.00 90.94 104 CYS A O 1
ATOM 843 N N . SER A 1 105 ? 18.386 13.764 -28.288 1.00 90.75 105 SER A N 1
ATOM 844 C CA . SER A 1 105 ? 17.801 15.102 -28.383 1.00 90.75 105 SER A CA 1
ATOM 845 C C . SER A 1 105 ? 16.730 15.129 -29.465 1.00 90.75 105 SER A C 1
ATOM 847 O O . SER A 1 105 ? 16.817 14.430 -30.471 1.00 90.75 105 SER A O 1
ATOM 849 N N . CYS A 1 106 ? 15.677 15.902 -29.233 1.00 88.06 106 CYS A N 1
ATOM 850 C CA . CYS A 1 106 ? 14.552 16.010 -30.146 1.00 88.06 106 CYS A CA 1
ATOM 851 C C . CYS A 1 106 ? 14.025 17.442 -30.093 1.00 88.06 106 CYS A C 1
ATOM 853 O O . CYS A 1 106 ? 13.969 18.037 -29.017 1.00 88.06 106 CYS A O 1
ATOM 855 N N . GLU A 1 107 ? 13.636 17.974 -31.244 1.00 88.19 107 GLU A N 1
ATOM 856 C CA . GLU A 1 107 ? 12.947 19.256 -31.355 1.00 88.19 107 GLU A CA 1
ATOM 857 C C . GLU A 1 107 ? 11.498 18.983 -31.760 1.00 88.19 107 GLU A C 1
ATOM 859 O O . GLU A 1 107 ? 11.229 18.191 -32.668 1.00 88.19 107 GLU A O 1
ATOM 864 N N . GLU A 1 108 ? 10.549 19.599 -31.061 1.00 82.31 108 GLU A N 1
ATOM 865 C CA . GLU A 1 108 ? 9.138 19.462 -31.397 1.00 82.31 108 GLU A CA 1
ATOM 866 C C . GLU A 1 108 ? 8.839 20.275 -32.659 1.00 82.31 108 GLU A C 1
ATOM 868 O O . GLU A 1 108 ? 8.963 21.499 -32.684 1.00 82.31 108 GLU A O 1
ATOM 873 N N . THR A 1 109 ? 8.432 19.598 -33.732 1.00 77.62 109 THR A N 1
ATOM 874 C CA . THR A 1 109 ? 7.954 20.298 -34.925 1.00 77.62 109 THR A CA 1
ATOM 875 C C . THR A 1 109 ? 6.492 20.666 -34.714 1.00 77.62 109 THR A C 1
ATOM 877 O O . THR A 1 109 ? 5.610 19.808 -34.765 1.00 77.62 109 THR A O 1
ATOM 880 N N . ASN A 1 110 ? 6.218 21.955 -34.492 1.00 68.06 110 ASN A N 1
ATOM 881 C CA . ASN A 1 110 ? 4.863 22.497 -34.557 1.00 68.06 110 ASN A CA 1
ATOM 882 C C . ASN A 1 110 ? 4.310 22.246 -35.966 1.00 68.06 110 ASN A C 1
ATOM 884 O O . ASN A 1 110 ? 4.545 23.030 -36.886 1.00 68.06 110 ASN A O 1
ATOM 888 N N . ARG A 1 111 ? 3.575 21.147 -36.159 1.00 59.56 111 ARG A N 1
ATOM 889 C CA . ARG A 1 111 ? 2.737 20.965 -37.344 1.00 59.56 111 ARG A CA 1
ATOM 890 C C . ARG A 1 111 ? 1.620 21.997 -37.261 1.00 59.56 111 ARG A C 1
ATOM 892 O O . ARG A 1 111 ? 0.548 21.716 -36.735 1.00 59.56 111 ARG A O 1
ATOM 899 N N . THR A 1 112 ? 1.859 23.194 -37.784 1.00 56.88 112 THR A N 1
ATOM 900 C CA . THR A 1 112 ? 0.779 24.053 -38.252 1.00 56.88 112 THR A CA 1
ATOM 901 C C . THR A 1 112 ? 0.044 23.268 -39.328 1.00 56.88 112 THR A C 1
ATOM 903 O O . THR A 1 112 ? 0.496 23.137 -40.463 1.00 56.88 112 THR A O 1
ATOM 906 N N . SER A 1 113 ? -1.086 22.681 -38.954 1.00 56.44 113 SER A N 1
ATOM 907 C CA . SER A 1 113 ? -2.092 22.166 -39.870 1.00 56.44 113 SER A CA 1
ATOM 908 C C . SER A 1 113 ? -2.699 23.337 -40.646 1.00 56.44 113 SER A C 1
ATOM 910 O O . SER A 1 113 ? -3.835 23.741 -40.424 1.00 56.44 113 SER A O 1
ATOM 912 N N . ALA A 1 114 ? -1.933 23.895 -41.582 1.00 54.47 114 ALA A N 1
ATOM 913 C CA . ALA A 1 114 ? -2.498 24.593 -42.720 1.00 54.47 114 ALA A CA 1
ATOM 914 C C . ALA A 1 114 ? -3.080 23.514 -43.643 1.00 54.47 114 ALA A C 1
ATOM 916 O O . ALA A 1 114 ? -2.383 22.940 -44.479 1.00 54.47 114 ALA A O 1
ATOM 917 N N . GLY A 1 115 ? -4.348 23.167 -43.412 1.00 48.62 115 GLY A N 1
ATOM 918 C CA . GLY A 1 115 ? -5.140 22.433 -44.395 1.00 48.62 115 GLY A CA 1
ATOM 919 C C . GLY A 1 115 ? -5.247 23.246 -45.694 1.00 48.62 115 GLY A C 1
ATOM 920 O O . GLY A 1 115 ? -5.187 24.478 -45.636 1.00 48.62 115 GLY A O 1
ATOM 921 N N . PRO A 1 116 ? -5.366 22.593 -46.862 1.00 53.38 116 PRO A N 1
ATOM 922 C CA . PRO A 1 116 ? -5.514 23.300 -48.127 1.00 53.38 116 PRO A CA 1
ATOM 923 C C . PRO A 1 116 ? -6.864 24.036 -48.149 1.00 53.38 116 PRO A C 1
ATOM 925 O O . PRO A 1 116 ? -7.881 23.454 -47.766 1.00 53.38 116 PRO A O 1
ATOM 928 N N . GLN A 1 117 ? -6.843 25.314 -48.549 1.00 45.50 117 GLN A N 1
ATOM 929 C CA . GLN A 1 117 ? -8.041 26.064 -48.951 1.00 45.50 117 GLN A CA 1
ATOM 930 C C . GLN A 1 117 ? -8.598 25.515 -50.264 1.00 45.50 117 GLN A C 1
ATOM 932 O O . GLN A 1 117 ? -7.775 25.114 -51.120 1.00 45.50 117 GLN A O 1
#

InterPro domains:
  IPR017850 Alkaline-phosphatase-like, core domain superfamily [SSF53649] (2-108)

pLDDT: mean 91.8, std 10.6, range [45.5, 98.56]

Secondary structure (DSSP, 8-state):
-EEEEE--BSTT-SSBTTTSS---SGGGEEEEEEEEB--TTT-TT--S-B-TTT-TTHHHHHHHHHHHHHHHHHHPPP---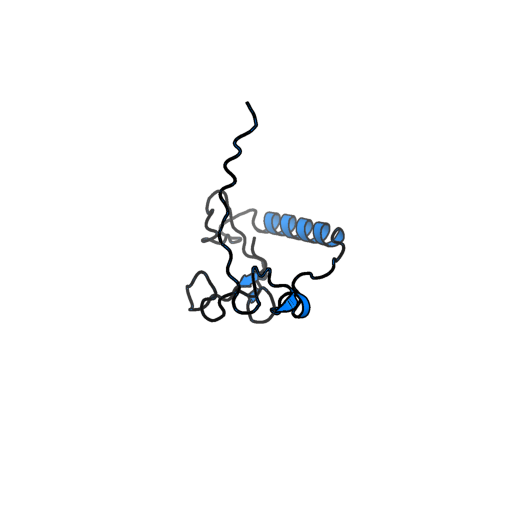TT-HHHHS--GGGS--SEETTEE-------------

Sequence (117 aa):
VHFFTPNFSPAGAVGCYDINICMCHGDYVTYHSPPLLFDLSRDPSESRPLSPETEPRFAEALERVRRAVTEHRRTLTPVEKQLTWANILWKPWLQPCCGTFPFCSCEETNRTSAGPQ